Protein AF-V5H1B8-F1 (afdb_monomer)

Secondary structure (DSSP, 8-state):
-HHHHHHHHHHHHHHHHHHHHHHHHHHHHHHHHHHHHHTS-------TTHHHH---S-EEEEEEEEEEEEETTTTEEEEEEEEEEEE-TTEES-HHHHHHHHTT---

Foldseek 3Di:
DVVVVVVVVVVVVVVVVVVVVVVVVVVVVVVVVVVVVVVPDPDDDQPFPVCLVVQDDFAQVDKDWFQWFQDPVVLAIHGDDIDIGGHTSRTDNDRVVNCVRRVPDDD

pLDDT: mean 79.02, std 17.72, range [46.56, 97.75]

Structure (mmCIF, N/CA/C/O backbone):
data_AF-V5H1B8-F1
#
_entry.id   AF-V5H1B8-F1
#
loop_
_atom_site.group_PDB
_atom_site.id
_atom_site.type_symbol
_atom_site.label_atom_id
_atom_site.label_alt_id
_atom_site.label_comp_id
_atom_site.label_asym_id
_atom_site.label_entity_id
_atom_site.label_seq_id
_atom_site.pdbx_PDB_ins_code
_atom_site.Cartn_x
_atom_site.Cartn_y
_atom_site.Cartn_z
_atom_site.occupancy
_atom_site.B_iso_or_equiv
_atom_site.auth_seq_id
_atom_site.auth_comp_id
_atom_site.auth_asym_id
_atom_site.auth_atom_id
_atom_site.pdbx_PDB_model_num
ATOM 1 N N . PRO A 1 1 ? 59.377 17.282 -49.561 1.00 52.75 1 PRO A N 1
ATOM 2 C CA . PRO A 1 1 ? 58.155 16.600 -50.068 1.00 52.75 1 PRO A CA 1
ATOM 3 C C . PRO A 1 1 ? 57.720 15.373 -49.232 1.00 52.75 1 PRO A C 1
ATOM 5 O O . PRO A 1 1 ? 56.620 15.386 -48.692 1.00 52.75 1 PRO A O 1
ATOM 8 N N . LEU A 1 2 ? 58.583 14.361 -49.044 1.00 46.56 2 LEU A N 1
ATOM 9 C CA . LEU A 1 2 ? 58.250 13.095 -48.354 1.00 46.56 2 LEU A CA 1
ATOM 10 C C . LEU A 1 2 ? 57.901 13.235 -46.852 1.00 46.56 2 LEU A C 1
ATOM 12 O O . LEU A 1 2 ? 56.978 12.582 -46.371 1.00 46.56 2 LEU A O 1
ATOM 16 N N . ARG A 1 3 ? 58.552 14.147 -46.111 1.00 49.88 3 ARG A N 1
ATOM 17 C CA . ARG A 1 3 ? 58.230 14.423 -44.688 1.00 49.88 3 ARG A CA 1
ATOM 18 C C . ARG A 1 3 ? 56.847 15.059 -44.463 1.00 49.88 3 ARG A C 1
ATOM 20 O O . ARG A 1 3 ? 56.259 14.854 -43.403 1.00 49.88 3 ARG A O 1
ATOM 27 N N . ARG A 1 4 ? 56.318 15.813 -45.440 1.00 48.12 4 ARG A N 1
ATOM 28 C CA . ARG A 1 4 ? 54.964 16.404 -45.368 1.00 48.12 4 ARG A CA 1
ATOM 29 C C . ARG A 1 4 ? 53.879 15.347 -45.585 1.00 48.12 4 ARG A C 1
ATOM 31 O O . ARG A 1 4 ? 52.903 15.340 -44.849 1.00 48.12 4 ARG A O 1
ATOM 38 N N . LEU A 1 5 ? 54.092 14.416 -46.521 1.00 51.53 5 LEU A N 1
ATOM 39 C CA . LEU A 1 5 ? 53.155 13.317 -46.792 1.00 51.53 5 LEU A CA 1
ATOM 40 C C . LEU A 1 5 ? 52.993 12.371 -45.588 1.00 51.53 5 LEU A C 1
ATOM 42 O O . LEU A 1 5 ? 51.890 11.911 -45.305 1.00 51.53 5 LEU A O 1
ATOM 46 N N . SER A 1 6 ? 54.087 12.109 -44.864 1.00 55.91 6 SER A N 1
ATOM 47 C CA .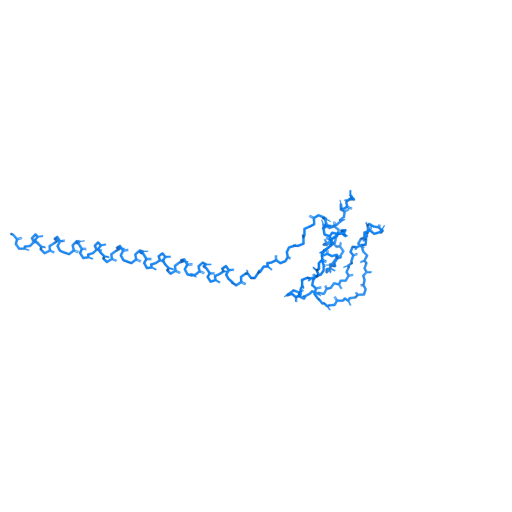 SER A 1 6 ? 54.077 11.270 -43.6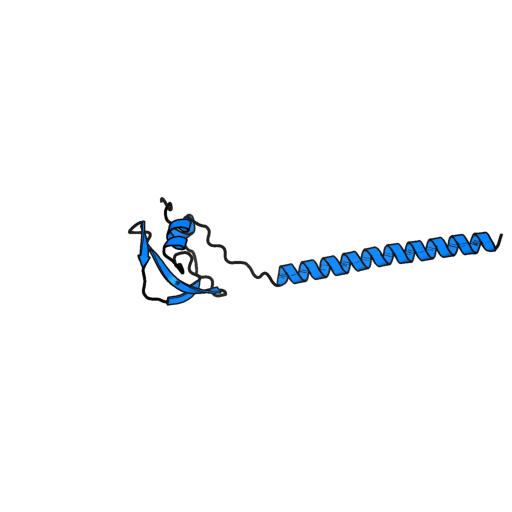56 1.00 55.91 6 SER A CA 1
ATOM 48 C C . SER A 1 6 ? 53.291 11.913 -42.501 1.00 55.91 6 SER A C 1
ATOM 50 O O . SER A 1 6 ? 52.487 11.243 -41.857 1.00 55.91 6 SER A O 1
ATOM 52 N N . ASN A 1 7 ? 53.430 13.230 -42.296 1.00 53.97 7 ASN A N 1
ATOM 53 C CA . ASN A 1 7 ? 52.687 13.960 -41.260 1.00 53.97 7 ASN A CA 1
ATOM 54 C C . ASN A 1 7 ? 51.173 14.014 -41.531 1.00 53.97 7 ASN A C 1
ATOM 56 O O . ASN A 1 7 ? 50.384 13.818 -40.610 1.00 53.97 7 ASN A O 1
ATOM 60 N N . GLU A 1 8 ? 50.755 14.211 -42.784 1.00 55.91 8 GLU A N 1
ATOM 61 C CA . GLU A 1 8 ? 49.331 14.209 -43.163 1.00 55.91 8 GLU A CA 1
ATOM 62 C C . GLU A 1 8 ? 48.681 12.825 -42.980 1.00 55.91 8 GLU A C 1
ATOM 64 O O . GLU A 1 8 ? 47.562 12.723 -42.467 1.00 55.91 8 GLU A O 1
ATOM 69 N N . LYS A 1 9 ? 49.403 11.742 -43.312 1.00 54.56 9 LYS A N 1
ATOM 70 C CA . LYS A 1 9 ? 48.959 10.356 -43.071 1.00 54.56 9 LYS A CA 1
ATOM 71 C C . LYS A 1 9 ? 48.857 10.017 -41.580 1.00 54.56 9 LYS A C 1
ATOM 73 O O . LYS A 1 9 ? 47.905 9.354 -41.175 1.00 54.56 9 LYS A O 1
ATOM 78 N N . LEU A 1 10 ? 49.794 10.491 -40.755 1.00 53.16 10 LEU A N 1
ATOM 79 C CA . LEU A 1 10 ? 49.745 10.300 -39.301 1.00 53.16 10 LEU A CA 1
ATOM 80 C C . LEU A 1 10 ? 48.534 11.019 -38.683 1.00 53.16 10 LEU A C 1
ATOM 82 O O . LEU A 1 10 ? 47.845 10.465 -37.828 1.00 53.16 10 LEU A O 1
ATOM 86 N N . LYS A 1 11 ? 48.231 12.229 -39.168 1.00 55.94 11 LYS A N 1
ATOM 87 C CA . LYS A 1 11 ? 47.105 13.053 -38.706 1.00 55.94 11 LYS A CA 1
ATOM 88 C C . LYS A 1 11 ? 45.749 12.449 -39.084 1.00 55.94 11 LYS A C 1
ATOM 90 O O . LYS A 1 11 ? 44.835 12.438 -38.262 1.00 55.94 11 LYS A O 1
ATOM 95 N N . THR A 1 12 ? 45.630 11.872 -40.282 1.00 54.06 12 THR A N 1
ATOM 96 C CA . THR A 1 12 ? 44.419 11.145 -40.711 1.00 54.06 12 THR A CA 1
ATOM 97 C C . THR A 1 12 ? 44.231 9.818 -39.976 1.00 54.06 12 THR A C 1
ATOM 99 O O . THR A 1 12 ? 43.097 9.479 -39.639 1.00 54.06 12 THR A O 1
ATOM 102 N N . MET A 1 13 ? 45.304 9.081 -39.671 1.00 51.62 13 MET A N 1
ATOM 103 C CA . MET A 1 13 ? 45.218 7.859 -38.859 1.00 51.62 13 MET A CA 1
ATOM 104 C C . MET A 1 13 ? 44.844 8.163 -37.402 1.00 51.62 13 MET A C 1
ATOM 106 O O . MET A 1 13 ? 43.944 7.521 -36.868 1.00 51.62 13 MET A O 1
ATOM 110 N N . ALA A 1 14 ? 45.431 9.197 -36.792 1.00 51.81 14 ALA A N 1
ATOM 111 C CA . ALA A 1 14 ? 45.076 9.641 -35.443 1.00 51.81 14 ALA A CA 1
ATOM 112 C C . ALA A 1 14 ? 43.629 10.159 -35.350 1.00 51.81 14 ALA A C 1
ATOM 114 O O . ALA A 1 14 ? 42.935 9.868 -34.379 1.00 51.81 14 ALA A O 1
ATOM 115 N N . ALA A 1 15 ? 43.136 10.870 -36.372 1.00 52.31 15 ALA A N 1
ATOM 116 C CA . ALA A 1 15 ? 41.749 11.337 -36.421 1.00 52.31 15 ALA A CA 1
ATOM 117 C C . ALA A 1 15 ? 40.744 10.179 -36.560 1.00 52.31 15 ALA A C 1
ATOM 119 O O . ALA A 1 15 ? 39.714 10.177 -35.884 1.00 52.31 15 ALA A O 1
ATOM 120 N N . LYS A 1 16 ? 41.054 9.162 -37.378 1.00 50.44 16 LYS A N 1
ATOM 121 C CA . LYS A 1 16 ? 40.233 7.943 -37.493 1.00 50.44 16 LYS A CA 1
ATOM 122 C C . LYS A 1 16 ? 40.259 7.110 -36.208 1.00 50.44 16 LYS A C 1
ATOM 124 O O . LYS A 1 16 ? 39.206 6.647 -35.774 1.00 50.44 16 LYS A O 1
ATOM 129 N N . GLN A 1 17 ? 41.424 6.997 -35.564 1.00 48.50 17 GLN A N 1
ATOM 130 C CA . GLN A 1 17 ? 41.585 6.334 -34.268 1.00 48.50 17 GLN A CA 1
ATOM 131 C C . GLN A 1 17 ? 40.758 7.048 -33.187 1.00 48.50 17 GLN A C 1
ATOM 133 O O . GLN A 1 17 ? 39.972 6.415 -32.495 1.00 48.50 17 GLN A O 1
ATOM 138 N N . ALA A 1 18 ? 40.855 8.378 -33.089 1.00 50.53 18 ALA A N 1
ATOM 139 C CA . ALA A 1 18 ? 40.143 9.170 -32.087 1.00 50.53 18 ALA A CA 1
ATOM 140 C C . ALA A 1 18 ? 38.617 9.198 -32.297 1.00 50.53 18 ALA A C 1
ATOM 142 O O . ALA A 1 18 ? 37.865 9.242 -31.323 1.00 50.53 18 ALA A O 1
ATOM 143 N N . CYS A 1 19 ? 38.148 9.164 -33.549 1.00 53.69 19 CYS A N 1
ATOM 144 C CA . CYS A 1 19 ? 36.720 9.112 -33.869 1.00 53.69 19 CYS A CA 1
ATOM 145 C C . CYS A 1 19 ? 36.118 7.738 -33.523 1.00 53.69 19 CYS A C 1
ATOM 147 O O . CYS A 1 19 ? 35.055 7.667 -32.907 1.00 53.69 19 CYS A O 1
ATOM 149 N N . SER A 1 20 ? 36.857 6.660 -33.815 1.00 58.62 20 SER A N 1
ATOM 150 C CA . SER A 1 20 ? 36.478 5.287 -33.464 1.00 58.62 20 SER A CA 1
ATOM 151 C C . SER A 1 20 ? 36.423 5.073 -31.946 1.00 58.62 20 SER A C 1
ATOM 153 O O . SER A 1 20 ? 35.430 4.568 -31.424 1.00 58.62 20 SER A O 1
ATOM 155 N N . THR A 1 21 ? 37.422 5.557 -31.199 1.00 66.25 21 THR A N 1
ATOM 156 C CA . THR A 1 21 ? 37.462 5.403 -29.735 1.00 66.25 21 THR A CA 1
ATOM 157 C C . THR A 1 21 ? 36.300 6.115 -29.042 1.00 66.25 21 THR A C 1
ATOM 159 O O . THR A 1 21 ? 35.705 5.562 -28.121 1.00 66.25 21 THR A O 1
ATOM 162 N N . LYS A 1 22 ? 35.924 7.320 -29.494 1.00 69.62 22 LYS A N 1
ATOM 163 C CA . LYS A 1 22 ? 34.783 8.055 -28.921 1.00 69.62 22 LYS A CA 1
ATOM 164 C C . LYS A 1 22 ? 33.454 7.341 -29.161 1.00 69.62 22 LYS A C 1
ATOM 166 O O . LYS A 1 22 ? 32.648 7.271 -28.239 1.00 69.62 22 LYS A O 1
ATOM 171 N N . ALA A 1 23 ? 33.248 6.792 -30.359 1.00 75.94 23 ALA A N 1
ATOM 172 C CA . ALA A 1 23 ? 32.046 6.027 -30.683 1.00 75.94 23 ALA A CA 1
ATOM 173 C C . ALA A 1 23 ? 31.949 4.742 -29.846 1.00 75.94 23 ALA A C 1
ATOM 175 O O . ALA A 1 23 ? 30.891 4.448 -29.296 1.00 75.94 23 ALA A O 1
ATOM 176 N N . MET A 1 24 ? 33.063 4.025 -29.671 1.00 77.12 24 MET A N 1
ATOM 177 C CA . MET A 1 24 ? 33.107 2.820 -28.837 1.00 77.12 24 MET A CA 1
ATOM 178 C C . MET A 1 24 ? 32.834 3.123 -27.361 1.00 77.12 24 MET A C 1
ATOM 180 O O . MET A 1 24 ? 32.066 2.406 -26.727 1.00 77.12 24 MET A O 1
ATOM 184 N N . ILE A 1 25 ? 33.396 4.208 -26.818 1.00 81.00 25 ILE A N 1
ATOM 185 C CA . ILE A 1 25 ? 33.113 4.641 -25.440 1.00 81.00 25 ILE A CA 1
ATOM 186 C C . ILE A 1 25 ? 31.627 4.990 -25.277 1.00 81.00 25 ILE A C 1
ATOM 188 O O . ILE A 1 25 ? 31.008 4.563 -24.306 1.00 81.00 25 ILE A O 1
ATOM 192 N N . LEU A 1 26 ? 31.038 5.715 -26.233 1.00 82.06 26 LEU A N 1
ATOM 193 C CA . LEU A 1 26 ? 29.609 6.047 -26.225 1.00 82.06 26 LEU A CA 1
ATOM 194 C C . LEU A 1 26 ? 28.731 4.791 -26.235 1.00 82.06 26 LEU A C 1
ATOM 196 O O . LEU A 1 26 ? 27.807 4.696 -25.435 1.00 82.06 26 LEU A O 1
ATOM 200 N N . LEU A 1 27 ? 29.051 3.807 -27.078 1.00 82.50 27 LEU A N 1
ATOM 201 C CA . LEU A 1 27 ? 28.315 2.542 -27.145 1.00 82.50 27 LEU A CA 1
ATOM 202 C C . LEU A 1 27 ? 28.414 1.742 -25.842 1.00 82.50 27 LEU A C 1
ATOM 204 O O . LEU A 1 27 ? 27.400 1.233 -25.371 1.00 82.50 27 LEU A O 1
ATOM 208 N N . VAL A 1 28 ? 29.602 1.669 -25.234 1.00 83.31 28 VAL A N 1
ATOM 209 C CA . VAL A 1 28 ? 29.799 1.001 -23.937 1.00 83.31 28 VAL A CA 1
ATOM 210 C C . VAL A 1 28 ? 29.006 1.707 -22.835 1.00 83.31 28 VAL A C 1
ATOM 212 O O . VAL A 1 28 ? 28.330 1.043 -22.053 1.00 83.31 28 VAL A O 1
ATOM 215 N N . LEU A 1 29 ? 29.020 3.043 -22.797 1.00 81.00 29 LEU A N 1
ATOM 216 C CA . LEU A 1 29 ? 28.229 3.819 -21.838 1.00 81.00 29 LEU A CA 1
ATOM 217 C C . LEU A 1 29 ? 26.722 3.616 -22.041 1.00 81.00 29 LEU A C 1
ATOM 219 O O . LEU A 1 29 ? 26.005 3.418 -21.062 1.00 81.00 29 LEU A O 1
ATOM 223 N N . CYS A 1 30 ? 26.244 3.598 -23.289 1.00 81.25 30 CYS A N 1
ATOM 224 C CA . CYS A 1 30 ? 24.853 3.277 -23.606 1.00 81.25 30 CYS A CA 1
ATOM 225 C C . CYS A 1 30 ? 24.478 1.865 -23.141 1.00 81.25 30 CYS A C 1
ATOM 227 O O . CYS A 1 30 ? 23.424 1.689 -22.539 1.00 81.25 30 CYS A O 1
ATOM 229 N N . PHE A 1 31 ? 25.346 0.872 -23.356 1.00 77.06 31 PHE A N 1
ATOM 230 C CA . PHE A 1 31 ? 25.115 -0.500 -22.899 1.00 77.06 31 PHE A CA 1
ATOM 231 C C . PHE A 1 31 ? 25.029 -0.595 -21.374 1.00 77.06 31 PHE A C 1
ATOM 233 O O . PHE A 1 31 ? 24.105 -1.209 -20.849 1.00 77.06 31 PHE A O 1
ATOM 240 N N . ILE A 1 32 ? 25.947 0.057 -20.652 1.00 73.62 32 ILE A N 1
ATOM 241 C CA . ILE A 1 32 ? 25.921 0.103 -19.183 1.00 73.62 32 ILE A CA 1
ATOM 242 C C . ILE A 1 32 ? 24.626 0.761 -18.690 1.00 73.62 32 ILE A C 1
ATOM 244 O O . ILE A 1 32 ? 24.001 0.248 -17.762 1.00 73.62 32 ILE A O 1
ATOM 248 N N . LEU A 1 33 ? 24.196 1.859 -19.321 1.00 72.31 33 LEU A N 1
ATOM 249 C CA . LEU A 1 33 ? 22.955 2.548 -18.969 1.00 72.31 33 LEU A CA 1
ATOM 250 C C . LEU A 1 33 ? 21.732 1.640 -19.176 1.00 72.31 33 LEU A C 1
ATOM 252 O O . LEU A 1 33 ? 20.903 1.525 -18.279 1.00 72.31 33 LEU A O 1
ATOM 256 N N . VAL A 1 34 ? 21.647 0.939 -20.311 1.00 69.75 34 VAL A N 1
ATOM 257 C CA . VAL A 1 34 ? 20.552 -0.001 -20.606 1.00 69.75 34 VAL A CA 1
ATOM 258 C C . VAL A 1 34 ? 20.532 -1.171 -19.617 1.00 69.75 34 VAL A C 1
ATOM 260 O O . VAL A 1 34 ? 19.468 -1.498 -19.097 1.00 69.75 34 VAL A O 1
ATOM 263 N N . CYS A 1 35 ? 21.689 -1.753 -19.279 1.00 63.38 35 CYS A N 1
ATOM 264 C CA . CYS A 1 35 ? 21.7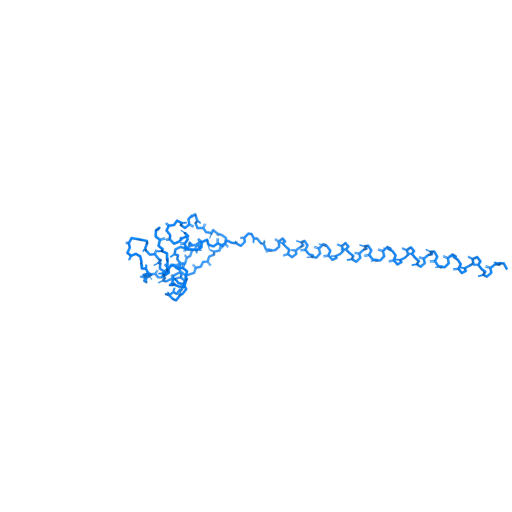73 -2.821 -18.277 1.00 63.38 35 CYS A CA 1
ATOM 265 C C . CYS A 1 35 ? 21.288 -2.358 -16.894 1.00 63.38 35 CYS A C 1
ATOM 267 O O . CYS A 1 35 ? 20.590 -3.098 -16.208 1.00 63.38 35 CYS A O 1
ATOM 269 N N . LYS A 1 36 ? 21.600 -1.118 -16.496 1.00 59.66 36 LYS A N 1
ATOM 270 C CA . LYS A 1 36 ? 21.136 -0.549 -15.221 1.00 59.66 36 LYS A CA 1
ATOM 271 C C . LYS A 1 36 ? 19.635 -0.274 -15.193 1.00 59.66 36 LYS A C 1
ATOM 273 O O . LYS A 1 36 ? 19.022 -0.400 -14.138 1.00 59.66 36 LYS A O 1
ATOM 278 N N . ILE A 1 37 ? 19.041 0.078 -16.331 1.00 57.00 37 ILE A N 1
ATOM 279 C CA . ILE A 1 37 ? 17.592 0.288 -16.444 1.00 57.00 37 ILE A CA 1
ATOM 280 C C . ILE A 1 37 ? 16.852 -1.060 -16.439 1.00 57.00 37 ILE A C 1
ATOM 282 O O . ILE A 1 37 ? 15.780 -1.158 -15.854 1.00 57.00 37 ILE A O 1
ATOM 286 N N . ALA A 1 38 ? 17.436 -2.113 -17.020 1.00 53.03 38 ALA A N 1
ATOM 287 C CA . ALA A 1 38 ? 16.844 -3.452 -17.053 1.00 53.03 38 ALA A CA 1
ATOM 288 C C . ALA A 1 38 ? 16.817 -4.163 -15.681 1.00 53.03 38 ALA A C 1
ATOM 290 O O . ALA A 1 38 ? 15.933 -4.983 -15.445 1.00 53.03 38 ALA A O 1
ATOM 291 N N . GLU A 1 39 ? 17.741 -3.844 -14.764 1.00 51.97 39 GLU A N 1
ATOM 292 C CA . GLU A 1 39 ? 17.716 -4.352 -13.377 1.00 51.97 39 GLU A CA 1
ATOM 293 C C . GLU A 1 39 ? 16.623 -3.697 -12.516 1.00 51.97 39 GLU A C 1
ATOM 295 O O . GLU A 1 39 ? 16.210 -4.253 -11.496 1.00 51.97 39 GLU A O 1
ATOM 300 N N . ALA A 1 40 ? 16.120 -2.532 -12.924 1.00 48.22 40 ALA A N 1
ATOM 301 C CA . ALA A 1 40 ? 14.958 -1.915 -12.311 1.00 48.22 40 ALA A CA 1
ATOM 302 C C . ALA A 1 40 ? 13.695 -2.493 -12.962 1.00 48.22 40 ALA A C 1
ATOM 304 O O . ALA A 1 40 ? 13.099 -1.895 -13.857 1.00 48.22 40 ALA A O 1
ATOM 305 N N . GLY A 1 41 ? 13.273 -3.673 -12.498 1.00 50.91 41 GLY A N 1
ATOM 306 C CA . GLY A 1 41 ? 11.912 -4.147 -12.754 1.00 50.91 41 GLY A CA 1
ATOM 307 C C . GLY A 1 41 ? 10.881 -3.063 -12.387 1.00 50.91 41 GLY A C 1
ATOM 308 O O . GLY A 1 41 ? 11.210 -2.155 -11.615 1.00 50.91 41 GLY A O 1
ATOM 309 N N . PRO A 1 42 ? 9.645 -3.118 -12.920 1.00 54.62 42 PRO A N 1
ATOM 310 C CA . PRO A 1 42 ? 8.628 -2.109 -12.644 1.00 54.62 42 PRO A CA 1
ATOM 311 C C . PRO A 1 42 ? 8.484 -1.925 -11.131 1.00 54.62 42 PRO A C 1
ATOM 313 O O . PRO A 1 42 ? 8.014 -2.821 -10.433 1.00 54.62 42 PRO A O 1
ATOM 316 N N . GLN A 1 43 ? 8.943 -0.789 -10.605 1.00 57.78 43 GLN A N 1
ATOM 317 C CA . GLN A 1 43 ? 8.769 -0.486 -9.192 1.00 57.78 43 GLN A CA 1
ATOM 318 C C . GLN A 1 43 ? 7.273 -0.278 -8.985 1.00 57.78 43 GLN A C 1
ATOM 320 O O . GLN A 1 43 ? 6.695 0.663 -9.530 1.00 57.78 43 GLN A O 1
ATOM 325 N N . HIS A 1 44 ? 6.623 -1.178 -8.252 1.00 69.06 44 HIS A N 1
ATOM 326 C CA . HIS A 1 44 ? 5.212 -1.033 -7.940 1.00 69.06 44 HIS A CA 1
ATOM 327 C C . HIS A 1 44 ? 5.024 0.146 -6.982 1.00 69.06 44 HIS A C 1
ATOM 329 O O . HIS A 1 44 ? 5.240 0.050 -5.769 1.00 69.06 44 HIS A O 1
ATOM 335 N N . VAL A 1 45 ? 4.630 1.281 -7.548 1.00 83.88 45 VAL A N 1
ATOM 336 C CA . VAL A 1 45 ? 4.311 2.493 -6.802 1.00 83.88 45 VAL A CA 1
ATOM 337 C C . VAL A 1 45 ? 2.820 2.502 -6.501 1.00 83.88 45 VAL A C 1
ATOM 339 O O . VAL A 1 45 ? 1.989 2.443 -7.403 1.00 83.88 45 VAL A O 1
ATOM 342 N N . CYS A 1 46 ? 2.479 2.614 -5.220 1.00 89.56 46 CYS A N 1
ATOM 343 C CA . CYS A 1 46 ? 1.101 2.812 -4.794 1.00 89.56 46 CYS A CA 1
ATOM 344 C C . CYS A 1 46 ? 0.675 4.269 -5.040 1.00 89.56 46 CYS A C 1
ATOM 346 O O . CYS A 1 46 ? 1.305 5.173 -4.483 1.00 89.56 46 CYS A O 1
ATOM 348 N N . PRO A 1 47 ? -0.390 4.527 -5.822 1.00 91.31 47 PRO A N 1
ATOM 349 C CA . PRO A 1 47 ? -0.863 5.882 -6.092 1.00 91.31 47 PRO A CA 1
ATOM 350 C C . PRO A 1 47 ? -1.652 6.440 -4.897 1.00 91.31 47 PRO A C 1
ATOM 352 O O . PRO A 1 47 ? -2.881 6.460 -4.892 1.00 91.31 47 PRO A O 1
ATOM 355 N N . TYR A 1 48 ? -0.961 6.862 -3.838 1.00 90.94 48 TYR A N 1
ATOM 356 C CA . TYR A 1 48 ? -1.595 7.503 -2.683 1.00 90.94 48 TYR A CA 1
ATOM 357 C C . TYR A 1 48 ? -2.043 8.945 -2.999 1.00 90.94 48 TYR A C 1
ATOM 359 O O . TYR A 1 48 ? -1.343 9.646 -3.727 1.00 90.94 48 TYR A O 1
ATOM 367 N N . PRO A 1 49 ? -3.173 9.422 -2.438 1.00 91.25 49 PRO A N 1
ATOM 368 C CA . PRO A 1 49 ? -4.040 8.722 -1.486 1.00 91.25 49 PRO A CA 1
ATOM 369 C C . PRO A 1 49 ? -5.081 7.792 -2.136 1.00 91.25 49 PRO A C 1
ATOM 371 O O . PRO A 1 49 ? -5.745 7.051 -1.417 1.00 91.25 49 PRO A O 1
ATOM 374 N N . SER A 1 50 ? -5.231 7.772 -3.464 1.00 91.81 50 SER A N 1
ATOM 375 C CA . SER A 1 50 ? -6.256 6.969 -4.159 1.00 91.81 50 SER A CA 1
ATOM 376 C C . SER A 1 50 ? -6.162 5.468 -3.854 1.00 91.81 50 SER A C 1
ATOM 378 O O . SER A 1 50 ? -7.178 4.798 -3.684 1.00 91.81 50 SER A O 1
ATOM 380 N N . ALA A 1 51 ? -4.948 4.942 -3.683 1.00 92.81 51 ALA A N 1
ATOM 381 C CA . ALA A 1 51 ? -4.707 3.546 -3.322 1.00 92.81 51 ALA A CA 1
ATOM 382 C C . ALA A 1 51 ? -5.223 3.165 -1.920 1.00 92.81 51 ALA A C 1
ATOM 384 O O . ALA A 1 51 ? -5.387 1.984 -1.615 1.00 92.81 51 ALA A O 1
ATOM 385 N N . CYS A 1 52 ? -5.505 4.148 -1.059 1.00 93.75 52 CYS A N 1
ATOM 386 C CA . CYS A 1 52 ? -6.088 3.910 0.258 1.00 93.75 52 CYS A CA 1
ATOM 387 C C . CYS A 1 52 ? -7.536 3.411 0.147 1.00 93.75 52 CYS A C 1
ATOM 389 O O . CYS A 1 52 ? -7.956 2.584 0.954 1.00 93.75 52 CYS A O 1
ATOM 391 N N . THR A 1 53 ? -8.290 3.859 -0.861 1.00 91.50 53 THR A N 1
ATOM 392 C CA . THR A 1 53 ? -9.668 3.410 -1.123 1.00 91.50 53 THR A CA 1
ATOM 393 C C . THR A 1 53 ? -9.727 2.363 -2.233 1.00 91.50 53 THR A C 1
ATOM 395 O O . THR A 1 53 ? -10.472 1.397 -2.102 1.00 91.50 53 THR A O 1
ATOM 398 N N . ASN A 1 54 ? -8.882 2.487 -3.260 1.00 92.50 54 ASN A N 1
ATOM 399 C CA . ASN A 1 54 ? -8.797 1.567 -4.395 1.00 92.50 54 ASN A CA 1
ATOM 400 C C . ASN A 1 54 ? -7.351 1.076 -4.608 1.00 92.50 54 ASN A C 1
ATOM 402 O O . ASN A 1 54 ? -6.646 1.603 -5.467 1.00 92.50 54 ASN A O 1
ATOM 406 N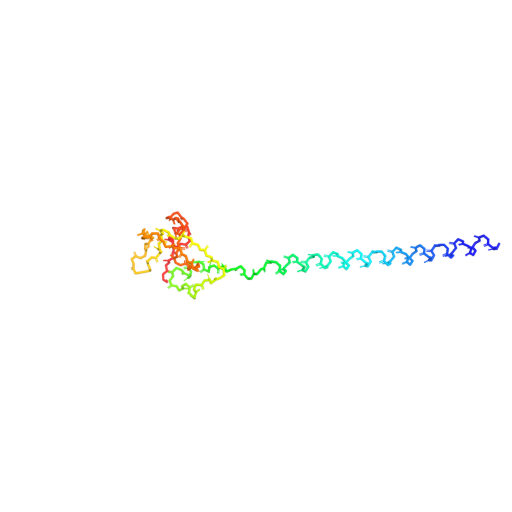 N . PRO A 1 55 ? -6.879 0.071 -3.842 1.00 90.00 55 PRO A N 1
ATOM 407 C CA . PRO A 1 55 ? -5.476 -0.361 -3.862 1.00 90.00 55 PRO A CA 1
ATOM 408 C C . PRO A 1 55 ? -5.038 -1.103 -5.127 1.00 90.00 55 PRO A C 1
ATOM 410 O O . PRO A 1 55 ? -3.841 -1.302 -5.307 1.00 90.00 55 PRO A O 1
ATOM 413 N N . GLY A 1 56 ? -5.974 -1.546 -5.969 1.00 89.94 56 GLY A N 1
ATOM 414 C CA . GLY A 1 56 ? -5.667 -2.451 -7.075 1.00 89.94 56 GLY A CA 1
ATOM 415 C C . GLY A 1 56 ? -5.205 -3.842 -6.602 1.00 89.94 56 GLY A C 1
ATOM 416 O O . GLY A 1 56 ? -5.373 -4.195 -5.426 1.00 89.94 56 GLY A O 1
ATOM 417 N N . PRO A 1 57 ? -4.674 -4.671 -7.519 1.00 91.19 57 PRO A N 1
ATOM 418 C CA . PRO A 1 57 ? -4.111 -5.970 -7.174 1.00 91.19 57 PRO A CA 1
ATOM 419 C C . PRO A 1 57 ? -2.806 -5.815 -6.367 1.00 91.19 57 PRO A C 1
ATOM 421 O O . PRO A 1 57 ? -2.060 -4.866 -6.593 1.00 91.19 57 PRO A O 1
ATOM 424 N N . PRO A 1 58 ? -2.496 -6.740 -5.440 1.00 90.44 58 PRO A N 1
ATOM 425 C CA . PRO A 1 58 ? -1.212 -6.749 -4.743 1.00 90.44 58 PRO A CA 1
ATOM 426 C C . PRO A 1 58 ? -0.029 -6.969 -5.693 1.00 90.44 58 PRO A C 1
ATOM 428 O O . PRO A 1 58 ? -0.127 -7.750 -6.640 1.00 90.44 58 PR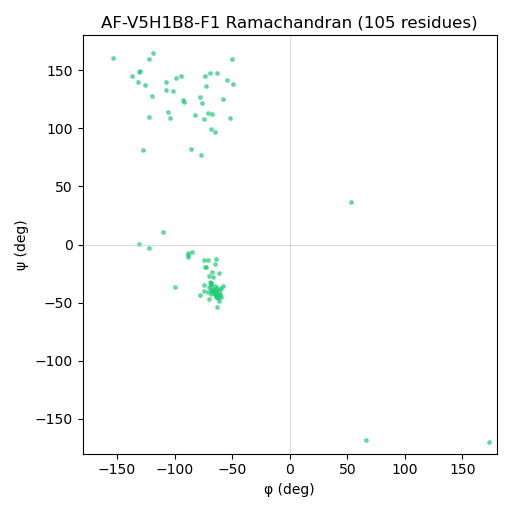O A O 1
ATOM 431 N N . ASP A 1 59 ? 1.114 -6.368 -5.373 1.00 89.62 59 ASP A N 1
ATOM 432 C CA . ASP A 1 59 ? 2.382 -6.639 -6.047 1.00 89.62 59 ASP A CA 1
ATOM 433 C C . ASP A 1 59 ? 2.943 -7.996 -5.617 1.00 89.62 59 ASP A C 1
ATOM 435 O O . ASP A 1 59 ? 3.424 -8.170 -4.494 1.00 89.62 59 ASP A O 1
ATOM 439 N N . THR A 1 60 ? 2.889 -8.966 -6.525 1.00 89.62 60 THR A N 1
ATOM 440 C CA . THR A 1 60 ? 3.396 -10.324 -6.301 1.00 89.62 60 THR A CA 1
ATOM 441 C C . THR A 1 60 ? 4.918 -10.410 -6.298 1.00 89.62 60 THR A C 1
ATOM 443 O O . THR A 1 60 ? 5.457 -11.381 -5.773 1.00 89.62 60 THR A O 1
ATOM 446 N N . ASN A 1 61 ? 5.613 -9.417 -6.857 1.00 89.19 61 ASN A N 1
ATOM 447 C CA . ASN A 1 61 ? 7.073 -9.401 -6.950 1.00 89.19 61 ASN A CA 1
ATOM 448 C C . ASN A 1 61 ? 7.727 -8.776 -5.710 1.00 89.19 61 ASN A C 1
ATOM 450 O O . ASN A 1 61 ? 8.937 -8.905 -5.522 1.00 89.19 61 ASN A O 1
ATOM 454 N N . HIS A 1 62 ? 6.939 -8.137 -4.842 1.00 84.19 62 HIS A N 1
ATOM 455 C CA . HIS A 1 62 ? 7.415 -7.514 -3.615 1.00 84.19 62 HIS A CA 1
ATOM 456 C C . HIS A 1 62 ? 6.707 -8.099 -2.393 1.00 84.19 62 HIS A C 1
ATOM 458 O O . HIS A 1 62 ? 5.530 -7.849 -2.142 1.00 84.19 62 HIS A O 1
ATOM 464 N N . ILE A 1 63 ? 7.452 -8.861 -1.590 1.00 90.06 63 ILE A N 1
ATOM 465 C CA . ILE A 1 63 ? 6.956 -9.416 -0.330 1.00 90.06 63 ILE A CA 1
ATOM 466 C C . ILE A 1 63 ? 7.278 -8.459 0.814 1.00 90.06 63 ILE A C 1
ATOM 468 O O . ILE A 1 63 ? 8.441 -8.167 1.085 1.00 90.06 63 ILE A O 1
ATOM 472 N N . VAL A 1 64 ? 6.250 -8.016 1.535 1.00 90.44 64 VAL A N 1
ATOM 473 C CA . VAL A 1 64 ? 6.401 -7.163 2.719 1.00 90.44 64 VAL A CA 1
ATOM 474 C C . VAL A 1 64 ? 5.776 -7.806 3.947 1.00 90.44 64 VAL A C 1
ATOM 476 O O . VAL A 1 64 ? 4.901 -8.665 3.860 1.00 90.44 64 VAL A O 1
ATOM 479 N N . THR A 1 65 ? 6.202 -7.345 5.122 1.00 95.25 65 THR A N 1
ATOM 480 C CA . THR A 1 65 ? 5.540 -7.667 6.388 1.00 95.25 65 THR A CA 1
ATOM 481 C C . THR A 1 65 ? 4.750 -6.463 6.886 1.00 95.25 65 THR A C 1
ATOM 483 O O . THR A 1 65 ? 5.319 -5.442 7.279 1.00 95.25 65 THR A O 1
ATOM 486 N N . ALA A 1 66 ? 3.429 -6.600 6.915 1.00 96.00 66 ALA A N 1
ATOM 487 C CA . ALA A 1 66 ? 2.506 -5.581 7.376 1.00 96.00 66 ALA A CA 1
ATOM 488 C C . ALA A 1 66 ? 2.065 -5.830 8.822 1.00 96.00 66 ALA A C 1
ATOM 490 O O . ALA A 1 66 ? 1.856 -6.965 9.253 1.00 96.00 66 ALA A O 1
ATOM 491 N N . LYS A 1 67 ? 1.897 -4.742 9.578 1.00 97.69 67 LYS A N 1
ATOM 492 C CA . LYS A 1 67 ? 1.284 -4.742 10.923 1.00 97.69 67 LYS A CA 1
ATOM 493 C C . LYS A 1 67 ? 0.196 -3.681 11.082 1.00 97.69 67 LYS A C 1
ATOM 495 O O . LYS A 1 67 ? -0.376 -3.530 12.161 1.00 97.69 67 LYS A O 1
ATOM 500 N N . VAL A 1 68 ? -0.071 -2.924 10.023 1.00 97.75 68 VAL A N 1
ATOM 501 C CA . VAL A 1 68 ? -1.090 -1.880 9.964 1.00 97.75 68 VAL A CA 1
ATOM 502 C C . VAL A 1 68 ? -1.822 -1.984 8.636 1.00 97.75 68 VAL A C 1
ATOM 504 O O . VAL A 1 68 ? -1.203 -2.304 7.622 1.00 97.75 68 VAL A O 1
ATOM 507 N N . ARG A 1 69 ? -3.122 -1.697 8.640 1.00 96.00 69 ARG A N 1
ATOM 508 C CA . ARG A 1 69 ? -3.941 -1.574 7.438 1.00 96.00 69 ARG A CA 1
ATOM 509 C C . ARG A 1 69 ? -4.767 -0.292 7.486 1.00 96.00 69 ARG A C 1
ATOM 511 O O . ARG A 1 69 ? -5.290 0.052 8.544 1.00 96.00 69 ARG A O 1
ATOM 518 N N . TYR A 1 70 ? -4.892 0.405 6.361 1.00 96.25 70 TYR A N 1
ATOM 519 C CA . TYR A 1 70 ? -5.890 1.461 6.223 1.00 96.25 70 TYR A CA 1
ATOM 520 C C . TYR A 1 70 ? -7.273 0.849 5.975 1.00 96.25 70 TYR A C 1
ATOM 522 O O . TYR A 1 70 ? -7.442 0.026 5.073 1.00 96.25 70 TYR A O 1
ATOM 530 N N . ASN A 1 71 ? -8.252 1.245 6.783 1.00 94.25 71 ASN A N 1
ATOM 531 C CA . ASN A 1 71 ? -9.643 0.847 6.648 1.00 94.25 71 ASN A CA 1
ATOM 532 C C . ASN A 1 71 ? -10.442 2.022 6.053 1.00 94.25 71 ASN A C 1
ATOM 534 O O . ASN A 1 71 ? -10.650 3.018 6.752 1.00 94.25 71 ASN A O 1
ATOM 538 N N . PRO A 1 72 ? -10.891 1.935 4.785 1.00 91.75 72 PRO A N 1
ATOM 539 C CA . PRO A 1 72 ? -11.619 3.027 4.139 1.00 91.75 72 PRO A CA 1
ATOM 540 C C . PRO A 1 72 ? -13.003 3.266 4.759 1.00 91.75 72 PRO A C 1
ATOM 542 O O . PRO A 1 72 ? -13.489 4.389 4.725 1.00 91.75 72 PRO A O 1
ATOM 545 N N . THR A 1 73 ? -13.597 2.258 5.408 1.00 91.50 73 THR A N 1
ATOM 546 C CA . THR A 1 73 ? -14.903 2.381 6.078 1.00 91.50 73 THR A CA 1
ATOM 547 C C . THR A 1 73 ? -14.804 3.252 7.329 1.00 91.50 73 THR A C 1
ATOM 549 O O . THR A 1 73 ? -15.608 4.155 7.540 1.00 91.50 73 THR A O 1
ATOM 552 N N . THR A 1 74 ? -13.796 3.007 8.171 1.00 92.19 74 THR A N 1
ATOM 553 C CA . THR A 1 74 ? -13.578 3.776 9.411 1.00 92.19 74 THR A CA 1
ATOM 554 C C . THR A 1 74 ? -12.709 5.014 9.190 1.00 92.19 74 THR A C 1
ATOM 556 O O . THR A 1 74 ? -12.568 5.831 10.103 1.00 92.19 74 THR A O 1
ATOM 559 N N . ARG A 1 75 ? -12.118 5.149 7.993 1.00 92.12 75 ARG A N 1
ATOM 560 C CA . ARG A 1 75 ? -11.118 6.156 7.603 1.00 92.12 75 ARG A CA 1
ATOM 561 C C . ARG A 1 75 ? -9.914 6.199 8.543 1.00 92.12 75 ARG A C 1
ATOM 563 O O . ARG A 1 75 ? -9.384 7.265 8.859 1.00 92.12 75 ARG A O 1
ATOM 570 N N . ARG A 1 76 ? -9.492 5.036 9.045 1.00 94.31 76 ARG A N 1
ATOM 571 C CA . ARG A 1 76 ? -8.439 4.925 10.064 1.00 94.31 76 ARG A CA 1
ATOM 572 C C . ARG A 1 76 ? -7.366 3.918 9.681 1.00 94.31 76 ARG A C 1
ATOM 574 O O . ARG A 1 76 ? -7.614 2.905 9.038 1.00 94.31 76 ARG A O 1
ATOM 581 N N . CYS A 1 77 ? -6.154 4.199 10.151 1.00 96.38 77 CYS A N 1
ATOM 582 C CA . CYS A 1 77 ? -5.054 3.245 10.173 1.00 96.38 77 CYS A CA 1
ATOM 583 C C . CYS A 1 77 ? -5.180 2.348 11.405 1.00 96.38 77 CYS A C 1
ATOM 585 O O . CYS A 1 77 ? -4.992 2.804 12.536 1.00 96.38 77 CYS A O 1
ATOM 587 N N . GLU A 1 78 ? -5.472 1.074 11.183 1.00 96.75 78 GLU A N 1
ATOM 588 C CA . GLU A 1 78 ? -5.746 0.083 12.219 1.00 96.75 78 GLU A CA 1
ATOM 589 C C . GLU A 1 78 ? -4.572 -0.891 12.336 1.00 96.75 78 GLU A C 1
ATOM 591 O O . GLU A 1 78 ? -3.971 -1.292 11.337 1.00 96.75 78 GLU A O 1
ATOM 596 N N . ARG A 1 79 ? -4.206 -1.275 13.565 1.00 97.44 79 ARG A N 1
ATO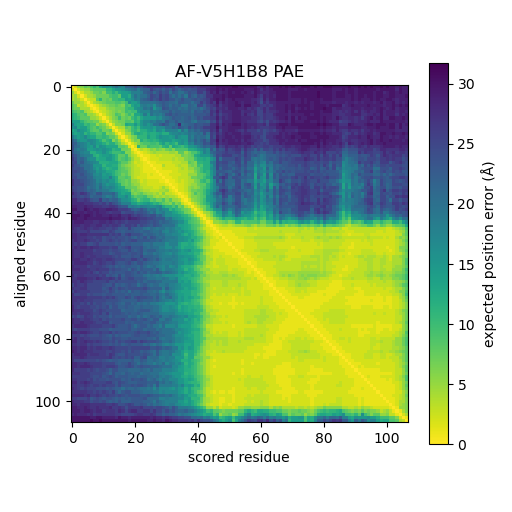M 597 C CA . ARG A 1 79 ? -3.227 -2.352 13.756 1.00 97.44 79 ARG A CA 1
ATOM 598 C C . ARG A 1 79 ? -3.892 -3.676 13.421 1.00 97.44 79 ARG A C 1
ATOM 600 O O . ARG A 1 79 ? -4.999 -3.943 13.874 1.00 97.44 79 ARG A O 1
ATOM 607 N N . ILE A 1 80 ? -3.176 -4.511 12.689 1.00 96.25 80 ILE A N 1
ATOM 608 C CA . ILE A 1 80 ? -3.614 -5.857 12.332 1.00 96.25 80 ILE A CA 1
ATOM 609 C C . ILE A 1 80 ? -2.635 -6.880 12.900 1.00 96.25 80 ILE A C 1
ATOM 611 O O . ILE A 1 80 ? -1.506 -6.543 13.275 1.00 96.25 80 ILE A O 1
ATOM 615 N N . ARG A 1 81 ? -3.048 -8.153 12.933 1.00 96.62 81 ARG A N 1
ATOM 616 C CA . ARG A 1 81 ? -2.096 -9.253 13.116 1.00 96.62 81 ARG A CA 1
ATOM 617 C C . ARG A 1 81 ? -1.012 -9.135 12.043 1.00 96.62 81 ARG A C 1
ATOM 619 O O . ARG A 1 81 ? -1.303 -8.774 10.907 1.00 96.62 81 ARG A O 1
ATOM 626 N N . ARG A 1 82 ? 0.236 -9.425 12.414 1.00 96.56 82 ARG A N 1
ATOM 627 C CA . ARG A 1 82 ? 1.357 -9.413 11.473 1.00 96.56 82 ARG A CA 1
ATOM 628 C C . ARG A 1 82 ? 1.074 -10.389 10.324 1.00 96.56 82 ARG A C 1
ATOM 630 O O . ARG A 1 82 ? 0.824 -11.564 10.584 1.00 96.56 82 ARG A O 1
ATOM 637 N N . VAL A 1 83 ? 1.133 -9.891 9.093 1.00 94.62 83 VAL A N 1
ATOM 638 C CA . VAL A 1 83 ? 0.969 -10.666 7.855 1.00 94.62 83 VAL A CA 1
ATOM 639 C C . VAL A 1 83 ? 2.188 -10.423 6.977 1.00 94.62 83 VAL A C 1
ATOM 641 O O . VAL A 1 83 ? 2.636 -9.284 6.858 1.00 94.62 83 VAL A O 1
ATOM 644 N N . THR A 1 84 ? 2.716 -11.482 6.372 1.00 95.88 84 THR A N 1
ATOM 645 C CA . THR A 1 84 ? 3.819 -11.417 5.410 1.00 95.88 84 THR A CA 1
ATOM 646 C C . THR A 1 84 ? 3.330 -11.982 4.083 1.00 95.88 84 THR A C 1
ATOM 648 O O . THR A 1 84 ? 2.771 -13.077 4.065 1.00 95.88 84 THR A O 1
ATOM 651 N N . GLY A 1 85 ? 3.499 -11.236 2.993 1.00 93.06 8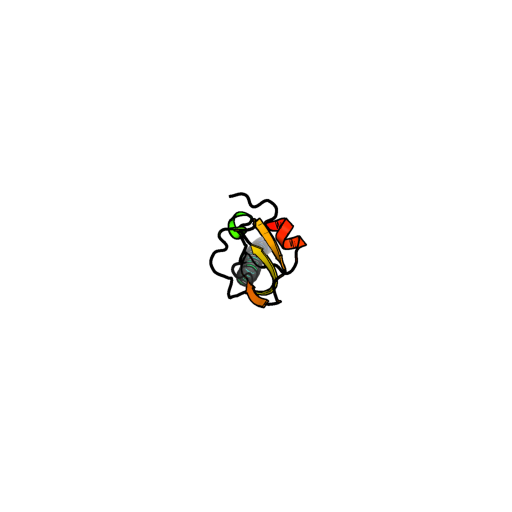5 GLY A N 1
ATOM 652 C CA . GLY A 1 85 ? 3.001 -11.624 1.673 1.00 93.06 85 GLY A CA 1
ATOM 653 C C . GLY A 1 85 ? 3.164 -10.519 0.623 1.00 93.06 85 GLY A C 1
ATOM 654 O O . GLY A 1 85 ? 3.849 -9.530 0.899 1.00 93.06 85 GLY A O 1
ATOM 655 N N . PRO A 1 86 ? 2.548 -10.686 -0.562 1.00 93.44 86 PRO A N 1
ATOM 656 C CA . PRO A 1 86 ? 2.534 -9.684 -1.629 1.00 93.44 86 PRO A CA 1
ATOM 657 C C . PRO A 1 86 ? 2.128 -8.295 -1.134 1.00 93.44 86 PRO A C 1
ATOM 659 O O . PRO A 1 86 ? 1.193 -8.157 -0.337 1.00 93.44 86 PRO A O 1
ATOM 662 N N . HIS A 1 87 ? 2.821 -7.261 -1.602 1.00 91.31 87 HIS A N 1
ATOM 663 C CA . HIS A 1 87 ? 2.613 -5.896 -1.142 1.00 91.31 87 HIS A CA 1
ATOM 664 C C . HIS A 1 87 ? 1.277 -5.343 -1.633 1.00 91.31 87 HIS A C 1
ATOM 666 O O . HIS A 1 87 ? 1.057 -5.114 -2.818 1.00 91.31 87 HIS A O 1
ATOM 672 N N . ASN A 1 88 ? 0.372 -5.108 -0.686 1.00 93.50 88 ASN A N 1
ATOM 673 C CA . ASN A 1 88 ? -0.911 -4.460 -0.917 1.00 93.50 88 ASN A CA 1
ATOM 674 C C . ASN A 1 88 ? -0.838 -2.994 -0.468 1.00 93.50 88 ASN A C 1
ATOM 676 O O . ASN A 1 88 ? -0.440 -2.726 0.664 1.00 93.50 88 ASN A O 1
ATOM 680 N N . CYS A 1 89 ? -1.296 -2.058 -1.301 1.00 94.00 89 CYS A N 1
ATOM 681 C CA . CYS A 1 89 ? -1.224 -0.622 -1.008 1.00 94.00 89 CYS A CA 1
ATOM 682 C C . CYS A 1 89 ? -2.044 -0.151 0.205 1.00 94.00 89 CYS A C 1
ATOM 684 O O . CYS A 1 89 ? -1.867 0.963 0.674 1.00 94.00 89 CYS A O 1
ATOM 686 N N . GLN A 1 90 ? -2.941 -0.962 0.764 1.00 95.25 90 GLN A N 1
ATOM 687 C CA . GLN A 1 90 ? -3.595 -0.637 2.037 1.00 95.25 90 GLN A CA 1
ATOM 688 C C . GLN A 1 90 ? -2.811 -1.129 3.255 1.00 95.25 90 GLN A C 1
ATOM 690 O O . GLN A 1 90 ? -3.213 -0.847 4.385 1.00 95.25 90 GLN A O 1
ATOM 695 N N . GLN A 1 91 ? -1.741 -1.897 3.063 1.00 95.50 91 GLN A N 1
ATOM 696 C CA . GLN A 1 91 ? -0.993 -2.550 4.124 1.00 95.50 91 GLN A CA 1
ATOM 697 C C . GLN A 1 91 ? 0.357 -1.878 4.347 1.00 95.50 91 GLN A C 1
ATOM 699 O O . GLN A 1 91 ? 1.128 -1.632 3.429 1.00 95.50 91 GLN A O 1
ATOM 704 N N . PHE A 1 92 ? 0.664 -1.616 5.612 1.00 95.38 92 PHE A N 1
ATOM 705 C CA . PHE A 1 92 ? 1.825 -0.839 6.007 1.00 95.38 92 PHE A CA 1
ATOM 706 C C . PHE A 1 92 ? 2.619 -1.548 7.098 1.00 95.38 92 PHE A C 1
ATOM 708 O O . PHE A 1 92 ? 2.083 -2.216 7.994 1.00 95.38 92 PHE A O 1
ATOM 715 N N . SER A 1 93 ? 3.928 -1.322 7.080 1.00 95.12 93 SER A N 1
ATOM 716 C CA . SER A 1 93 ? 4.827 -1.763 8.140 1.00 95.12 93 SER A CA 1
ATOM 717 C C . SER A 1 93 ? 4.690 -0.916 9.407 1.00 95.12 93 SER A C 1
ATOM 719 O O . SER A 1 93 ? 5.184 -1.327 10.447 1.00 95.12 93 SER A O 1
ATOM 721 N N . SER A 1 94 ? 4.033 0.252 9.391 1.00 95.50 94 SER A N 1
ATOM 722 C CA . SER A 1 94 ? 3.890 1.108 10.576 1.00 95.50 94 SER A CA 1
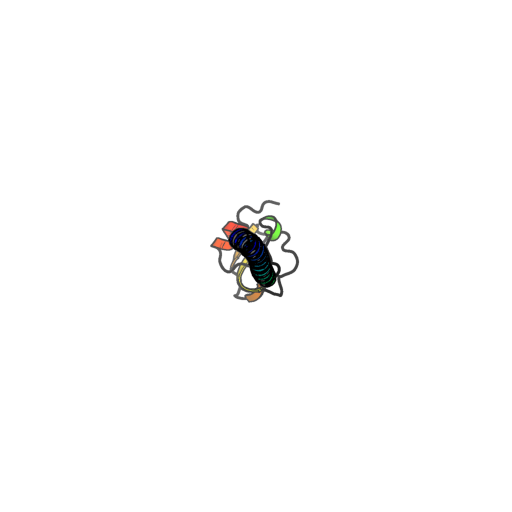ATOM 723 C C . SER A 1 94 ? 2.640 1.998 10.545 1.00 95.50 94 SER A C 1
ATOM 725 O O . SER A 1 94 ? 2.068 2.263 9.490 1.00 95.50 94 SER A O 1
ATOM 727 N N . LEU A 1 95 ? 2.221 2.495 11.720 1.00 96.31 95 LEU A N 1
ATOM 728 C CA . LEU A 1 95 ? 1.114 3.460 11.816 1.00 96.31 95 LEU A CA 1
ATOM 729 C C . LEU A 1 95 ? 1.499 4.812 11.214 1.00 96.31 95 LEU A C 1
ATOM 731 O O . LEU A 1 95 ? 0.641 5.480 10.649 1.00 96.31 95 LEU A O 1
ATOM 735 N N . LYS A 1 96 ? 2.772 5.205 11.343 1.00 96.06 96 LYS A N 1
ATOM 736 C CA . LYS A 1 96 ? 3.291 6.469 10.819 1.00 96.06 96 LYS A CA 1
ATOM 737 C C . LYS A 1 96 ? 3.189 6.494 9.293 1.00 96.06 96 LYS A C 1
ATOM 739 O O . LYS A 1 96 ? 2.495 7.352 8.768 1.00 96.06 96 LYS A O 1
ATOM 744 N N . SER A 1 97 ? 3.737 5.478 8.622 1.00 94.62 97 SER A N 1
ATOM 745 C CA . SER A 1 97 ? 3.676 5.358 7.158 1.00 94.62 97 SER A CA 1
ATOM 746 C C . SER A 1 97 ? 2.240 5.289 6.631 1.00 94.62 97 SER A C 1
ATOM 748 O O . SER A 1 97 ? 1.929 5.894 5.614 1.00 94.62 97 SER A O 1
ATOM 750 N N . CYS A 1 98 ? 1.339 4.607 7.349 1.00 95.81 98 CYS A N 1
ATOM 751 C CA . CYS A 1 98 ? -0.078 4.591 6.984 1.00 95.81 98 CYS A CA 1
ATOM 752 C C . CYS A 1 98 ? -0.721 5.983 7.085 1.00 95.81 98 CYS A C 1
ATOM 754 O O . CYS A 1 98 ? -1.456 6.387 6.192 1.00 95.81 98 CYS A O 1
ATOM 756 N N . LYS A 1 99 ? -0.450 6.739 8.158 1.00 95.50 99 LYS A N 1
ATOM 757 C CA . LYS A 1 99 ? -1.004 8.091 8.336 1.00 95.50 99 LYS A CA 1
ATOM 758 C C . LYS A 1 99 ? -0.427 9.089 7.335 1.00 95.50 99 LYS A C 1
ATOM 760 O O . LYS A 1 99 ? -1.161 9.945 6.866 1.00 95.50 99 LYS A O 1
ATOM 765 N N . GLU A 1 100 ? 0.852 8.972 7.003 1.00 94.81 100 GLU A N 1
ATOM 766 C CA . GLU A 1 100 ? 1.492 9.811 5.986 1.00 94.81 100 GLU A CA 1
ATOM 767 C C . GLU A 1 100 ? 0.891 9.559 4.597 1.00 94.81 100 GLU A C 1
ATOM 769 O O . GLU A 1 100 ? 0.618 10.510 3.874 1.00 94.81 100 GLU A O 1
ATOM 774 N N . ALA A 1 101 ? 0.607 8.297 4.257 1.00 93.62 101 ALA A N 1
ATOM 775 C CA . ALA A 1 101 ? 0.020 7.929 2.969 1.00 93.62 101 ALA A CA 1
ATOM 776 C C . ALA A 1 101 ? -1.496 8.193 2.878 1.00 93.62 101 ALA A C 1
ATOM 778 O O . ALA A 1 101 ? -1.985 8.690 1.867 1.00 93.62 101 ALA A O 1
ATOM 779 N N . CYS A 1 102 ? -2.248 7.852 3.931 1.00 94.56 102 CYS A N 1
ATOM 780 C CA . CYS A 1 102 ? -3.712 7.766 3.904 1.00 94.56 102 CYS A CA 1
ATOM 781 C C . CYS A 1 102 ? -4.428 8.659 4.925 1.00 94.56 102 CYS A C 1
ATOM 783 O O . CYS A 1 102 ? -5.657 8.692 4.950 1.00 94.56 102 CYS A O 1
ATOM 785 N N . GLY A 1 103 ? -3.707 9.391 5.779 1.00 85.94 103 GLY A N 1
ATOM 786 C CA . GLY A 1 103 ? -4.310 10.221 6.832 1.00 85.94 103 GLY A CA 1
ATOM 787 C C . GLY A 1 103 ? -5.212 11.338 6.302 1.00 85.94 103 GLY A C 1
ATOM 788 O O . GLY A 1 103 ? -6.135 11.750 6.997 1.00 85.94 103 GLY A O 1
ATOM 789 N N . ASN A 1 104 ? -4.982 11.766 5.058 1.00 80.81 104 ASN A N 1
ATOM 790 C CA . ASN A 1 104 ? -5.779 12.770 4.354 1.00 80.81 104 ASN A CA 1
ATOM 791 C C . ASN A 1 104 ? -6.598 12.185 3.196 1.00 80.81 104 ASN A C 1
ATOM 793 O O . ASN A 1 104 ? -7.110 12.956 2.388 1.00 80.81 104 ASN A O 1
ATOM 797 N N . ALA A 1 105 ? -6.701 10.855 3.074 1.00 73.56 105 ALA A N 1
ATOM 798 C CA . ALA A 1 105 ? -7.521 10.233 2.040 1.00 73.56 105 ALA A CA 1
ATOM 799 C C . ALA A 1 105 ? -8.994 10.592 2.300 1.00 73.56 105 ALA A C 1
ATOM 801 O O . ALA A 1 105 ? -9.652 10.011 3.165 1.00 73.56 105 ALA A O 1
ATOM 802 N N . LYS A 1 106 ? -9.471 11.630 1.610 1.00 60.28 106 LYS A N 1
ATOM 803 C CA . LYS A 1 106 ? -10.882 11.993 1.515 1.00 60.28 106 LYS A CA 1
ATOM 804 C C . LYS A 1 106 ? -11.438 11.360 0.242 1.00 60.28 106 LYS A C 1
ATOM 806 O O . LYS A 1 106 ? -10.694 11.197 -0.724 1.00 60.28 106 LYS A O 1
ATOM 811 N N . GLU A 1 107 ? -12.697 10.946 0.334 1.00 53.06 107 GLU A N 1
ATOM 812 C CA . GLU A 1 107 ? -13.490 10.377 -0.764 1.00 53.06 107 GLU A CA 1
ATOM 813 C C . GLU A 1 107 ? -13.512 11.304 -1.982 1.00 53.06 107 GLU A C 1
ATOM 815 O O . GLU A 1 107 ? -13.612 12.537 -1.770 1.00 53.06 107 GLU A O 1
#

Solvent-accessible surface area (backbone atoms only — not comparable to full-atom values): 6125 Å² total; per-residue (Å²): 115,71,73,60,57,53,52,55,52,52,52,53,51,50,50,52,50,54,53,50,53,54,53,53,52,50,50,53,53,51,49,54,52,51,55,59,53,66,73,55,60,87,78,89,74,68,59,65,37,59,14,39,75,57,43,73,79,57,38,79,91,42,75,42,63,26,37,19,33,51,38,65,89,78,70,40,72,40,81,48,78,77,45,74,43,54,40,37,56,34,52,21,72,37,66,65,62,35,42,74,50,38,65,79,54,71,135

Sequence (107 aa):
PLRRLSNEKLKTMAAKQACSTKAMILLVLCFILVCKIAEAGPQHVCPYPSACTNPGPPDTNHIVTAKVRYNPTTRRCERIRRVTGPHNCQQFSSLKSCKEACGNAKE

Organism: Ixodes ricinus (NCBI:txid34613)

InterPro domains:
  IPR036880 Pancreatic trypsin inhibitor Kunitz domain superfamily [G3DSA:4.10.410.10] (38-107)
  IPR036880 Pancreatic trypsin inhibitor Kunitz domain superfamily [SSF57362] (46-104)

Nearest PDB structures (foldseek):
  2ca7-assembly1_A  TM=5.826E-01  e=7.518E-02  Conus striatus
  8vc3-assembly1_A  TM=5.453E-01  e=1.748E-01  Dendroaspis angusticeps
  3m7q-assembly1_B  TM=4.916E-01  e=1.638E-01  Stichodactyla helianthus
  3ofw-assembly1_A  TM=5.183E-01  e=2.580E-01  Stichodactyla helianthus

Radius of gyration: 28.43 Å; Cα contacts (8 Å, |Δi|>4): 121; chains: 1; bounding 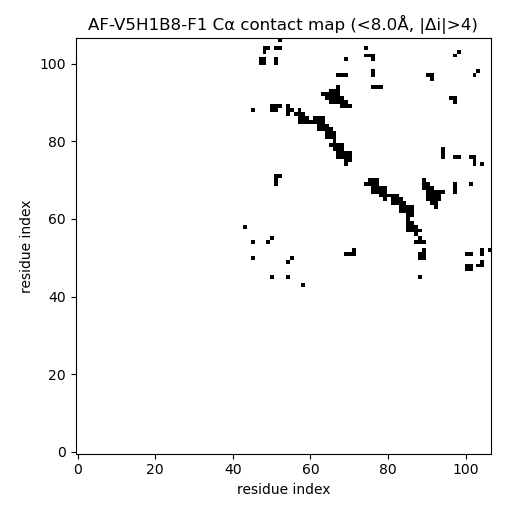box: 73×28×64 Å

Mean predicted aligned error: 14.38 Å